Protein AF-E5Y6E5-F1 (afdb_monomer_lite)

Secondary structure (DSSP, 8-state):
-PPPEEEEEEEEETTEEEEEEEETTEEEEEEEETTT--SHHHHHHHHHHHHHH--S------------------S-S-S-EEEEE-

Radius of gyration: 13.95 Å; chains: 1; bounding box: 33×28×35 Å

Sequence (86 aa):
MPVPTVHLLITLRGPVWRVRILSGGTIRWKCYRAEDYPTPEAVARRCAAGLVTIKPENKPHEGEEGHLRGDIRPVHDSPLRVRWEC

Organism: Bilophila wadsworthia (strain 3_1_6) (NCBI:txid563192)

pLDDT: mean 72.16, std 21.09, range [33.34, 95.0]

Foldseek 3Di:
DPQWEWEWEWDDDPQKIWIWIDTPNDTDIDIDGCVVPVDVVSVQVVVVVVVQVPDPDDDDDDDDDDDDDDDPDDPDPRSYHYDYDD

St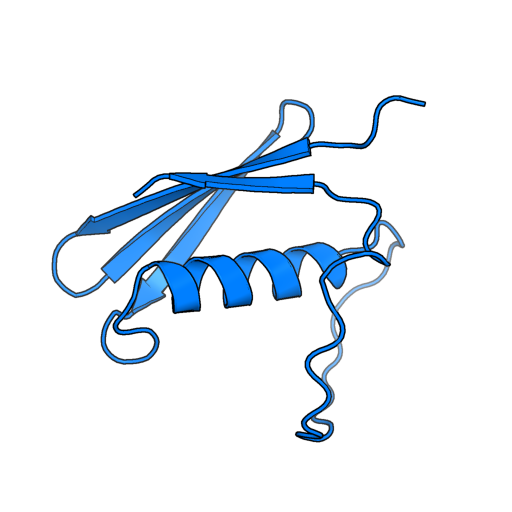ructure (mmCIF, N/CA/C/O backbone):
data_AF-E5Y6E5-F1
#
_entry.id   AF-E5Y6E5-F1
#
loop_
_atom_site.group_PDB
_atom_site.id
_atom_site.type_symbol
_atom_site.label_atom_id
_atom_site.label_alt_id
_atom_site.label_comp_id
_atom_site.label_asym_id
_atom_site.label_entity_id
_atom_site.label_seq_id
_atom_site.pdbx_PDB_ins_code
_atom_site.Cartn_x
_atom_site.Cartn_y
_atom_site.Cartn_z
_atom_site.occupancy
_atom_site.B_iso_or_equiv
_atom_site.auth_seq_id
_atom_site.auth_comp_id
_atom_site.auth_asym_id
_atom_site.auth_atom_id
_atom_site.pdbx_PDB_model_num
ATOM 1 N N . MET A 1 1 ? 14.744 -7.944 -20.069 1.00 54.25 1 MET A N 1
ATOM 2 C CA . MET A 1 1 ? 14.566 -6.687 -19.308 1.00 54.25 1 MET A CA 1
ATOM 3 C C . MET A 1 1 ? 14.027 -7.043 -17.929 1.00 54.25 1 MET A C 1
ATOM 5 O O . MET A 1 1 ? 13.055 -7.792 -17.891 1.00 54.25 1 MET A O 1
ATOM 9 N N . PRO A 1 2 ? 14.647 -6.618 -16.812 1.00 61.72 2 PRO A N 1
ATOM 10 C CA . PRO A 1 2 ? 14.076 -6.855 -15.489 1.00 61.72 2 PRO A CA 1
ATOM 11 C C . PRO A 1 2 ? 12.717 -6.156 -15.398 1.00 61.72 2 PRO A C 1
ATOM 13 O O . PRO A 1 2 ? 12.583 -4.997 -15.783 1.00 61.72 2 PRO A O 1
ATOM 16 N N . VAL A 1 3 ? 11.705 -6.880 -14.925 1.00 62.34 3 VAL A N 1
ATOM 17 C CA . VAL A 1 3 ? 10.359 -6.332 -14.745 1.00 62.34 3 VAL A CA 1
ATOM 18 C C . VAL A 1 3 ? 10.433 -5.237 -13.672 1.00 62.34 3 VAL A C 1
ATOM 20 O O . VAL A 1 3 ? 10.868 -5.541 -12.552 1.00 62.34 3 VAL A O 1
ATOM 23 N N . PRO A 1 4 ? 10.052 -3.980 -13.970 1.00 68.19 4 PRO A N 1
ATOM 24 C CA . PRO A 1 4 ? 10.072 -2.917 -12.977 1.00 68.19 4 PRO A CA 1
ATOM 25 C C . PRO A 1 4 ? 9.202 -3.319 -11.781 1.00 68.19 4 PRO A C 1
ATOM 27 O O . PRO A 1 4 ? 8.009 -3.599 -11.904 1.00 68.19 4 PRO A O 1
ATOM 30 N N . THR A 1 5 ? 9.835 -3.422 -10.613 1.00 79.81 5 THR A N 1
ATOM 31 C CA . THR A 1 5 ? 9.171 -3.835 -9.374 1.00 79.81 5 THR A CA 1
ATOM 32 C C . THR A 1 5 ? 8.861 -2.599 -8.546 1.00 79.81 5 THR A C 1
ATOM 34 O O . THR A 1 5 ? 9.756 -1.809 -8.243 1.00 79.81 5 THR A O 1
ATOM 37 N N . VAL A 1 6 ? 7.596 -2.450 -8.165 1.00 83.81 6 VAL A N 1
ATOM 38 C CA . VAL A 1 6 ? 7.118 -1.383 -7.289 1.00 83.81 6 VAL A CA 1
ATOM 39 C C . VAL A 1 6 ? 6.902 -1.949 -5.893 1.00 83.81 6 VAL A C 1
ATOM 41 O O . VAL A 1 6 ? 6.219 -2.962 -5.729 1.00 83.81 6 VAL A O 1
ATOM 44 N N . HIS A 1 7 ? 7.452 -1.271 -4.890 1.00 87.62 7 HIS A N 1
ATOM 45 C CA . HIS A 1 7 ? 7.234 -1.604 -3.485 1.00 87.62 7 HIS A CA 1
ATOM 46 C C . HIS A 1 7 ? 6.311 -0.569 -2.844 1.00 87.62 7 HIS A C 1
ATOM 48 O O . HIS A 1 7 ? 6.531 0.637 -2.978 1.00 87.62 7 HIS A O 1
ATOM 54 N N . LEU A 1 8 ? 5.275 -1.051 -2.163 1.00 90.25 8 LEU A N 1
ATOM 55 C CA . LEU A 1 8 ? 4.314 -0.253 -1.416 1.00 90.25 8 LEU A CA 1
ATOM 56 C C . LEU A 1 8 ? 4.501 -0.510 0.081 1.00 90.25 8 LEU A C 1
ATOM 58 O O . LEU A 1 8 ? 4.286 -1.626 0.538 1.00 90.25 8 LEU A O 1
ATOM 62 N N . LEU A 1 9 ? 4.845 0.515 0.856 1.00 92.44 9 LEU A N 1
ATOM 63 C CA . LEU A 1 9 ? 4.759 0.437 2.317 1.00 92.44 9 LEU A CA 1
ATOM 64 C C . LEU A 1 9 ? 3.501 1.162 2.771 1.00 92.44 9 LEU A C 1
ATOM 66 O O . LEU A 1 9 ? 3.375 2.367 2.533 1.00 92.44 9 LEU A O 1
ATOM 70 N N . ILE A 1 10 ? 2.591 0.437 3.408 1.00 92.94 10 ILE A N 1
ATOM 71 C CA . ILE A 1 10 ? 1.313 0.949 3.891 1.00 92.94 10 ILE A CA 1
ATOM 72 C C . ILE A 1 10 ? 1.392 1.048 5.409 1.00 92.94 10 ILE A C 1
ATOM 74 O O . ILE A 1 10 ? 1.851 0.137 6.077 1.00 92.94 10 ILE A O 1
ATOM 78 N N . THR A 1 11 ? 0.980 2.175 5.976 1.00 93.94 11 THR A N 1
ATOM 79 C CA . THR A 1 11 ? 0.959 2.353 7.431 1.00 93.94 11 THR A CA 1
ATOM 80 C C . THR A 1 11 ? -0.274 3.137 7.835 1.00 93.94 11 THR A C 1
ATOM 82 O O . THR A 1 11 ? -0.524 4.215 7.291 1.00 93.94 11 THR A O 1
ATOM 85 N N . LEU A 1 12 ? -1.018 2.643 8.822 1.00 92.94 12 LEU A N 1
ATOM 86 C CA . LEU A 1 12 ? -2.145 3.370 9.399 1.00 92.94 12 LEU A CA 1
ATOM 87 C C . LEU A 1 12 ? -1.653 4.358 10.465 1.00 92.94 12 LEU A C 1
ATOM 89 O O . LEU A 1 12 ? -0.918 3.997 11.384 1.00 92.94 12 LEU A O 1
ATOM 93 N N . ARG A 1 13 ? -2.042 5.628 10.347 1.00 92.56 13 ARG A N 1
ATOM 94 C CA . ARG A 1 13 ? -1.760 6.688 11.325 1.00 92.56 13 ARG A CA 1
ATOM 95 C C . ARG A 1 13 ? -3.065 7.416 11.640 1.00 92.56 13 ARG A C 1
ATOM 97 O O . ARG A 1 13 ? -3.468 8.314 10.902 1.00 92.56 13 ARG A O 1
ATOM 104 N N . GLY A 1 14 ? -3.720 7.026 12.733 1.00 92.12 14 GLY A N 1
ATOM 105 C CA . GLY A 1 14 ? -5.058 7.524 13.059 1.00 92.12 14 GLY A CA 1
ATOM 106 C C . GLY A 1 14 ? -6.055 7.147 11.953 1.00 92.12 14 GLY A C 1
ATOM 107 O O . GLY A 1 14 ? -6.029 6.001 11.510 1.00 92.12 14 GLY A O 1
ATOM 108 N N . PRO A 1 15 ? -6.886 8.079 11.451 1.00 94.12 15 PRO A N 1
ATOM 109 C CA . PRO A 1 15 ? -7.873 7.789 10.408 1.00 94.12 15 PRO A CA 1
ATOM 110 C C . PRO A 1 15 ? -7.294 7.813 8.980 1.00 94.12 15 PRO A C 1
ATOM 112 O O . PRO A 1 15 ? -8.049 7.882 8.010 1.00 94.12 15 PRO A O 1
ATOM 115 N N . VAL A 1 16 ? -5.964 7.814 8.817 1.00 95.00 16 VAL A N 1
ATOM 116 C CA . VAL A 1 16 ? -5.305 7.995 7.514 1.00 95.00 16 VAL A CA 1
ATOM 117 C C . VAL A 1 16 ? -4.258 6.915 7.263 1.00 95.00 16 VAL A C 1
ATOM 119 O O . VAL A 1 16 ? -3.332 6.716 8.050 1.00 95.00 16 VAL A O 1
ATOM 122 N N . TRP A 1 17 ? -4.353 6.276 6.104 1.00 94.25 17 TRP A N 1
ATOM 123 C CA . TRP A 1 17 ? -3.316 5.433 5.529 1.00 94.25 17 TRP A CA 1
ATOM 124 C C . TRP A 1 17 ? -2.245 6.282 4.862 1.00 94.25 17 TRP A C 1
ATOM 126 O O . TRP A 1 17 ? -2.542 7.120 4.011 1.00 94.25 17 TRP A O 1
ATOM 136 N N . ARG A 1 18 ? -0.984 6.025 5.198 1.00 94.44 18 ARG A N 1
ATOM 137 C CA . ARG A 1 18 ? 0.187 6.568 4.509 1.00 94.44 18 ARG A CA 1
ATOM 138 C C . ARG A 1 18 ? 0.798 5.482 3.642 1.00 94.44 18 ARG A C 1
ATOM 140 O O . ARG A 1 18 ? 1.131 4.416 4.146 1.00 94.44 18 ARG A O 1
ATOM 147 N N . VAL A 1 19 ? 0.971 5.773 2.359 1.00 92.44 19 VAL A N 1
ATOM 148 C CA . VAL A 1 19 ? 1.533 4.846 1.378 1.00 92.44 19 VAL A CA 1
ATOM 149 C C . VAL A 1 19 ? 2.825 5.425 0.822 1.00 92.44 19 VAL A C 1
ATOM 151 O O . VAL A 1 19 ? 2.813 6.506 0.229 1.00 92.44 19 VAL A O 1
ATOM 154 N N . ARG A 1 20 ? 3.934 4.704 0.989 1.00 93.19 20 ARG A N 1
ATOM 155 C CA . ARG A 1 20 ? 5.198 4.969 0.286 1.00 93.19 20 ARG A CA 1
ATOM 156 C C . ARG A 1 20 ? 5.265 4.086 -0.937 1.00 93.19 20 ARG A C 1
ATOM 158 O O . ARG A 1 20 ? 5.095 2.880 -0.822 1.00 93.19 20 ARG A O 1
ATOM 165 N N . ILE A 1 21 ? 5.543 4.684 -2.083 1.00 90.75 21 ILE A N 1
ATOM 166 C CA . ILE A 1 21 ? 5.671 3.995 -3.360 1.00 90.75 21 ILE A CA 1
ATOM 167 C C . ILE A 1 21 ? 7.123 4.133 -3.795 1.00 90.75 21 ILE A C 1
ATOM 169 O O . ILE A 1 21 ? 7.565 5.238 -4.111 1.00 90.75 21 ILE A O 1
ATOM 173 N N . LEU A 1 22 ? 7.855 3.026 -3.812 1.00 88.00 22 LEU A N 1
ATOM 174 C CA . LEU A 1 22 ? 9.222 2.961 -4.312 1.00 88.00 22 LEU A CA 1
ATOM 175 C C . LEU A 1 22 ? 9.220 2.296 -5.688 1.00 88.00 22 LEU A C 1
ATOM 177 O O . LEU A 1 22 ? 8.806 1.145 -5.825 1.00 88.00 22 LEU A O 1
ATOM 181 N N . SER A 1 23 ? 9.692 3.018 -6.703 1.00 84.25 23 SER A N 1
ATOM 182 C CA . SER A 1 23 ? 9.774 2.533 -8.084 1.00 84.25 23 SER A CA 1
ATOM 183 C C . SER A 1 23 ? 11.025 3.083 -8.758 1.00 84.25 23 SER A C 1
ATOM 185 O O . SER A 1 23 ? 11.166 4.297 -8.882 1.00 84.25 23 SER A O 1
ATOM 187 N N . GLY A 1 24 ? 11.935 2.207 -9.198 1.00 79.06 24 GLY A N 1
ATOM 188 C CA . GLY A 1 24 ? 13.101 2.595 -10.009 1.00 79.06 24 GLY A CA 1
ATOM 189 C C . GLY A 1 24 ? 13.982 3.691 -9.393 1.00 79.06 24 GLY A C 1
ATOM 190 O O . GLY A 1 24 ? 14.436 4.574 -10.110 1.00 79.06 24 GLY A O 1
ATOM 191 N N . GLY A 1 25 ? 14.161 3.692 -8.067 1.00 79.62 25 GLY A N 1
ATOM 192 C CA . GLY A 1 25 ? 14.937 4.714 -7.348 1.00 79.62 25 GLY A CA 1
ATOM 193 C C . GLY A 1 25 ? 14.175 6.006 -7.021 1.00 79.62 25 GLY A C 1
ATOM 194 O O . GLY A 1 25 ? 14.718 6.876 -6.350 1.00 79.62 25 GLY A O 1
ATOM 195 N N . THR A 1 26 ? 12.909 6.128 -7.430 1.00 83.31 26 THR A N 1
ATOM 196 C CA . THR A 1 26 ? 12.040 7.256 -7.064 1.00 83.31 26 THR A CA 1
ATOM 197 C C . THR A 1 26 ? 11.101 6.876 -5.925 1.00 83.31 26 THR A C 1
ATOM 199 O O . THR A 1 26 ? 10.510 5.792 -5.933 1.00 83.31 26 THR A O 1
ATOM 202 N N . ILE A 1 27 ? 10.917 7.797 -4.976 1.00 87.00 27 ILE A N 1
ATOM 203 C CA . ILE A 1 27 ? 9.952 7.672 -3.879 1.00 87.00 27 ILE A CA 1
ATOM 204 C C . ILE A 1 27 ? 8.782 8.624 -4.134 1.00 87.00 27 ILE A C 1
ATOM 206 O O . ILE A 1 27 ? 8.974 9.820 -4.342 1.00 87.00 27 ILE A O 1
ATOM 210 N N . ARG A 1 28 ? 7.558 8.098 -4.079 1.00 87.44 28 ARG A N 1
ATOM 211 C CA . ARG A 1 28 ? 6.313 8.879 -4.077 1.00 87.44 28 ARG A CA 1
ATOM 212 C C . ARG A 1 28 ? 5.490 8.560 -2.837 1.00 87.44 28 ARG A C 1
ATOM 214 O O . AR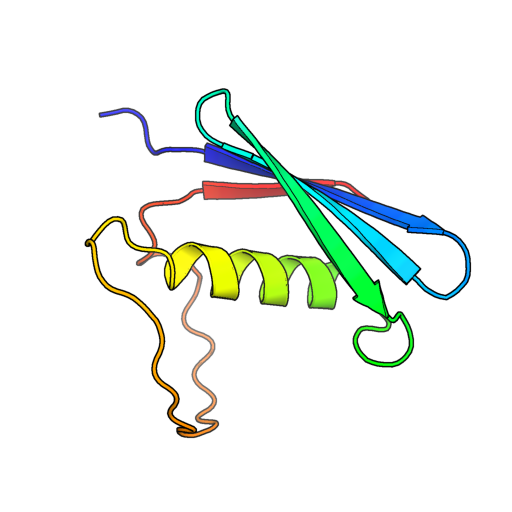G A 1 28 ? 5.631 7.497 -2.236 1.00 87.44 28 ARG A O 1
ATOM 221 N N . TRP A 1 29 ? 4.599 9.478 -2.487 1.00 90.00 29 TRP A N 1
ATOM 222 C CA . TRP A 1 29 ? 3.744 9.369 -1.312 1.00 90.00 29 TRP A CA 1
ATOM 223 C C . TRP A 1 29 ? 2.284 9.524 -1.700 1.00 90.00 29 TRP A C 1
ATOM 225 O O . TRP A 1 29 ? 1.947 10.364 -2.533 1.00 90.00 29 TRP A O 1
ATOM 235 N N . LYS A 1 30 ? 1.417 8.727 -1.078 1.00 89.88 30 LYS A N 1
ATOM 236 C CA . LYS A 1 30 ? -0.033 8.913 -1.125 1.00 89.88 30 LYS A CA 1
ATOM 237 C C . LYS A 1 30 ? -0.634 8.774 0.263 1.00 89.88 30 LYS A C 1
ATOM 239 O O . LYS A 1 30 ? -0.117 8.036 1.100 1.00 89.88 30 LYS A O 1
ATOM 244 N N . CYS A 1 31 ? -1.748 9.463 0.466 1.00 92.38 31 CYS A N 1
ATOM 245 C CA . CYS A 1 31 ? -2.570 9.332 1.654 1.00 92.38 31 CYS A CA 1
ATOM 246 C C . CYS A 1 31 ? -3.975 8.905 1.239 1.00 92.38 31 CYS A C 1
ATOM 248 O O . CYS A 1 31 ? -4.502 9.412 0.249 1.00 92.38 31 CYS A O 1
ATOM 250 N N . TYR A 1 32 ? -4.569 7.999 2.005 1.00 92.00 32 TYR A N 1
ATOM 251 C CA . TYR A 1 32 ? -5.964 7.595 1.850 1.00 92.00 32 TYR A CA 1
ATOM 252 C C . TYR A 1 32 ? -6.645 7.658 3.204 1.00 92.00 32 TYR A C 1
ATOM 254 O O . TYR A 1 32 ? -6.002 7.430 4.227 1.00 92.00 32 TYR A O 1
ATOM 262 N N . ARG A 1 33 ? -7.937 7.966 3.230 1.00 92.69 33 ARG A N 1
ATOM 263 C CA . ARG A 1 33 ? -8.687 7.902 4.478 1.00 92.69 33 ARG A CA 1
ATOM 264 C C . ARG A 1 33 ? -9.097 6.464 4.765 1.00 92.69 33 ARG A C 1
ATOM 266 O O . ARG A 1 33 ? -9.418 5.711 3.848 1.00 92.69 33 ARG A O 1
ATOM 273 N N . ALA A 1 34 ? -9.073 6.095 6.039 1.00 92.06 34 ALA A N 1
ATOM 274 C CA . ALA A 1 34 ? -9.520 4.782 6.484 1.00 92.06 34 ALA A CA 1
ATOM 275 C C . ALA A 1 34 ? -11.043 4.612 6.349 1.00 92.06 34 ALA A C 1
ATOM 277 O O . ALA A 1 34 ? -11.504 3.488 6.204 1.00 92.06 34 ALA A O 1
ATOM 278 N N . GLU A 1 35 ? -1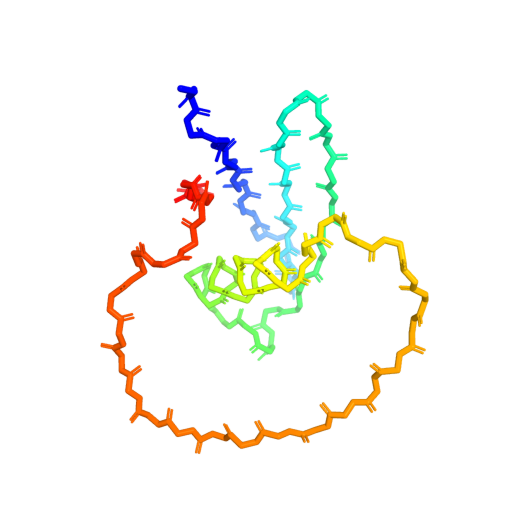1.810 5.712 6.340 1.00 94.88 35 GLU A N 1
ATOM 279 C CA . GLU A 1 35 ? -13.260 5.681 6.082 1.00 94.88 35 GLU A CA 1
ATOM 280 C C . GLU A 1 35 ? -13.589 5.177 4.667 1.00 94.88 35 GLU A C 1
ATOM 282 O O . GLU A 1 35 ? -14.487 4.359 4.500 1.00 94.88 35 GLU A O 1
ATOM 287 N N . ASP A 1 36 ? -12.807 5.599 3.667 1.00 93.31 36 ASP A N 1
ATOM 288 C CA . ASP A 1 36 ? -12.992 5.207 2.265 1.00 93.31 36 ASP A CA 1
ATOM 289 C C . ASP A 1 36 ? -12.370 3.833 1.963 1.00 93.31 36 ASP A C 1
ATOM 291 O O . ASP A 1 36 ? -12.833 3.092 1.095 1.00 93.31 36 ASP A O 1
ATOM 295 N N . TYR A 1 37 ? -11.280 3.502 2.662 1.00 92.44 37 TYR A N 1
ATOM 296 C CA . TYR A 1 37 ? -10.509 2.276 2.471 1.00 92.44 37 TYR A CA 1
ATOM 297 C C . TYR A 1 37 ? -10.215 1.646 3.838 1.00 92.44 37 TYR A C 1
ATOM 299 O O . TYR A 1 37 ? -9.161 1.911 4.414 1.00 92.44 37 TYR A O 1
ATOM 307 N N . PRO A 1 38 ? -11.116 0.812 4.381 1.00 88.75 38 PRO A N 1
ATOM 308 C CA . PRO A 1 38 ? -10.987 0.307 5.748 1.00 88.75 38 PRO A CA 1
ATOM 309 C C . PRO A 1 38 ? -9.869 -0.728 5.921 1.00 88.75 38 PRO A C 1
ATOM 311 O O . PRO A 1 38 ? -9.431 -0.967 7.043 1.00 88.75 38 PRO A O 1
ATOM 314 N N . THR A 1 39 ? -9.382 -1.331 4.831 1.00 89.25 39 THR A N 1
ATOM 315 C CA . THR A 1 39 ? -8.346 -2.371 4.873 1.00 89.25 39 THR A CA 1
ATOM 316 C C . THR A 1 39 ? -7.091 -1.967 4.097 1.00 89.25 39 THR A C 1
ATOM 318 O O . THR A 1 39 ? -7.185 -1.268 3.077 1.00 89.25 39 THR A O 1
ATOM 321 N N . PRO A 1 40 ? -5.900 -2.422 4.526 1.00 85.88 40 PRO A N 1
ATOM 322 C CA . PRO A 1 40 ? -4.660 -2.139 3.810 1.00 85.88 40 PRO A CA 1
ATOM 323 C C . PRO A 1 40 ? -4.650 -2.752 2.401 1.00 85.88 40 PRO A C 1
ATOM 325 O O . PRO A 1 40 ? -4.096 -2.159 1.476 1.00 85.88 40 PRO A O 1
ATOM 328 N N . GLU A 1 41 ? -5.339 -3.873 2.178 1.00 86.38 41 GLU A N 1
ATOM 329 C CA . GLU A 1 41 ? -5.492 -4.485 0.856 1.00 86.38 41 GLU A CA 1
ATOM 330 C C . GLU A 1 41 ? -6.276 -3.584 -0.105 1.00 86.38 41 GLU A C 1
ATOM 332 O O . GLU A 1 41 ? -5.930 -3.493 -1.287 1.00 86.38 41 GLU A O 1
ATOM 337 N N . ALA A 1 42 ? -7.321 -2.899 0.375 1.00 89.81 42 ALA A N 1
ATOM 338 C CA . ALA A 1 42 ? -8.098 -1.965 -0.439 1.00 89.81 42 ALA A CA 1
ATOM 339 C C . ALA A 1 42 ? -7.228 -0.778 -0.884 1.00 89.81 42 ALA A C 1
ATOM 341 O O . ALA A 1 42 ? -7.246 -0.383 -2.055 1.00 89.81 42 ALA A O 1
ATOM 342 N N . VAL A 1 43 ? -6.385 -0.280 0.025 1.00 89.69 43 VAL A N 1
ATOM 343 C CA . VAL A 1 43 ? -5.388 0.759 -0.255 1.00 89.69 43 VAL A CA 1
ATOM 344 C C . VAL A 1 43 ? -4.341 0.275 -1.262 1.00 89.69 43 VAL A C 1
ATOM 346 O O . VAL A 1 43 ? -4.044 0.985 -2.227 1.00 89.69 43 VAL A O 1
ATOM 349 N N . ALA A 1 44 ? -3.811 -0.940 -1.086 1.00 88.06 44 ALA A N 1
ATOM 350 C CA . ALA A 1 44 ? -2.838 -1.543 -1.995 1.00 88.06 44 ALA A CA 1
ATOM 351 C C . ALA A 1 44 ? -3.406 -1.670 -3.416 1.00 88.06 44 ALA A C 1
ATOM 353 O O . ALA A 1 44 ? -2.761 -1.249 -4.378 1.00 88.06 44 ALA A O 1
ATOM 354 N N . ARG A 1 45 ? -4.642 -2.170 -3.551 1.00 86.75 45 ARG A N 1
ATOM 355 C CA . ARG A 1 45 ? -5.338 -2.307 -4.840 1.00 86.75 45 ARG A CA 1
ATOM 356 C C . ARG A 1 45 ? -5.574 -0.959 -5.508 1.00 86.75 45 ARG A C 1
ATOM 358 O O . ARG A 1 45 ? -5.277 -0.813 -6.692 1.00 86.75 45 ARG A O 1
ATOM 365 N N . ARG A 1 46 ? -6.052 0.045 -4.762 1.00 88.31 46 ARG A N 1
ATOM 366 C CA . ARG A 1 46 ? -6.264 1.398 -5.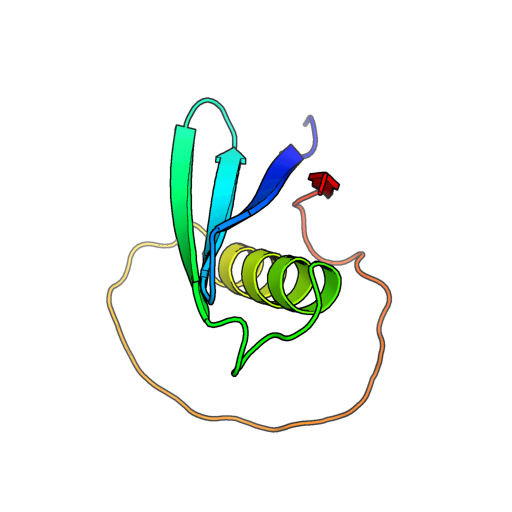300 1.00 88.31 46 ARG A CA 1
ATOM 367 C C . ARG A 1 46 ? -4.955 2.035 -5.756 1.00 88.31 46 ARG A C 1
ATOM 369 O O . ARG A 1 46 ? -4.910 2.679 -6.804 1.00 88.31 46 ARG A O 1
ATOM 376 N N . CYS A 1 47 ? -3.890 1.847 -4.980 1.00 87.19 47 CYS A N 1
ATOM 377 C CA . CYS A 1 47 ? -2.567 2.345 -5.319 1.00 87.19 47 CYS A CA 1
ATOM 378 C C . CYS A 1 47 ? -2.026 1.671 -6.587 1.00 87.19 47 CYS A C 1
ATOM 380 O O . CYS A 1 47 ? -1.632 2.371 -7.517 1.00 87.19 47 CYS A O 1
ATOM 382 N N . ALA A 1 48 ? -2.087 0.338 -6.658 1.00 83.19 48 ALA A N 1
ATOM 383 C CA . ALA A 1 48 ? -1.675 -0.434 -7.825 1.00 83.19 48 ALA A CA 1
ATOM 384 C C . ALA A 1 48 ? -2.451 -0.021 -9.084 1.00 83.19 48 ALA A C 1
ATOM 386 O O . ALA A 1 48 ? -1.832 0.262 -10.104 1.00 83.19 48 ALA A O 1
ATOM 387 N N . ALA A 1 49 ? -3.779 0.111 -8.992 1.00 84.31 49 ALA A N 1
ATOM 388 C CA . ALA A 1 49 ? -4.613 0.571 -10.100 1.00 84.31 49 ALA A CA 1
ATOM 389 C C . ALA A 1 49 ? -4.157 1.942 -10.617 1.00 84.31 49 ALA A C 1
ATOM 391 O O . ALA A 1 49 ? -3.927 2.104 -11.811 1.00 84.31 49 ALA A O 1
ATOM 392 N N . GLY A 1 50 ? -3.921 2.899 -9.712 1.00 80.62 50 GLY A N 1
ATOM 393 C CA . GLY A 1 50 ? -3.428 4.221 -10.090 1.00 80.62 50 GLY A CA 1
ATOM 394 C C . GLY A 1 50 ? -2.059 4.194 -10.772 1.00 80.62 50 GLY A C 1
ATOM 395 O O . GLY A 1 50 ? -1.808 5.037 -11.620 1.00 80.62 50 GLY A O 1
ATOM 396 N N . LEU A 1 51 ? -1.183 3.244 -10.433 1.00 77.44 51 LEU A N 1
ATOM 397 C CA . LEU A 1 51 ? 0.142 3.110 -11.047 1.00 77.44 51 LEU A CA 1
ATOM 398 C C . LEU A 1 51 ? 0.101 2.465 -12.432 1.00 77.44 51 LEU A C 1
ATOM 400 O O . LEU A 1 51 ? 0.893 2.841 -13.287 1.00 77.44 51 LEU A O 1
ATOM 404 N N . VAL A 1 52 ? -0.824 1.534 -12.659 1.00 66.50 52 VAL A N 1
ATOM 405 C CA . VAL A 1 52 ? -1.051 0.930 -13.981 1.00 66.50 52 VAL A CA 1
ATOM 406 C C . VAL A 1 52 ? -1.602 1.966 -14.961 1.00 66.50 52 VAL A C 1
ATOM 408 O O . VAL A 1 52 ? -1.238 1.953 -16.135 1.00 66.50 52 VAL A O 1
ATOM 411 N N . THR A 1 53 ? -2.424 2.902 -14.477 1.00 59.31 53 THR A N 1
ATOM 412 C CA . THR A 1 53 ? -2.938 4.016 -15.286 1.00 59.31 53 THR A CA 1
ATOM 413 C C . THR A 1 53 ? -1.858 5.052 -15.617 1.00 59.31 53 THR A C 1
ATOM 415 O O . THR A 1 53 ? -1.927 5.670 -16.675 1.00 59.31 53 THR A O 1
ATOM 418 N N . ILE A 1 54 ? -0.821 5.216 -14.780 1.00 52.19 54 ILE A N 1
ATOM 419 C CA . ILE A 1 54 ? 0.340 6.069 -15.103 1.00 52.19 54 ILE A CA 1
ATOM 420 C C . ILE A 1 54 ? 1.305 5.292 -16.016 1.00 52.19 54 ILE A C 1
ATOM 422 O O . ILE A 1 54 ? 2.440 4.989 -15.646 1.00 52.19 54 ILE A O 1
ATOM 426 N N . LYS A 1 55 ? 0.867 4.950 -17.230 1.00 48.59 55 LYS A N 1
ATOM 427 C CA . LYS A 1 55 ? 1.810 4.662 -18.318 1.00 48.59 55 LYS A CA 1
ATOM 428 C C . LYS A 1 55 ? 2.583 5.950 -18.654 1.00 48.59 55 LYS A C 1
ATOM 430 O O . LYS A 1 55 ? 2.018 7.039 -18.550 1.00 48.59 55 LYS A O 1
ATOM 435 N N . PRO A 1 56 ? 3.873 5.862 -19.023 1.00 43.69 56 PRO A N 1
ATOM 436 C CA . PRO A 1 56 ? 4.713 7.021 -19.278 1.00 43.69 56 PRO A CA 1
ATOM 437 C C . PRO A 1 56 ? 4.450 7.545 -20.689 1.00 43.69 56 PRO A C 1
ATOM 439 O O . PRO A 1 56 ? 5.305 7.448 -21.556 1.00 43.69 56 PRO A O 1
ATOM 442 N N . GLU A 1 57 ? 3.269 8.094 -20.933 1.00 37.88 57 GLU A N 1
ATOM 443 C CA . GLU A 1 57 ? 3.046 8.919 -22.112 1.00 37.88 57 GLU A CA 1
ATOM 444 C C . GLU A 1 57 ? 2.511 10.262 -21.642 1.00 37.88 57 GLU A C 1
ATOM 446 O O . GLU A 1 57 ? 1.392 10.412 -21.167 1.00 37.88 57 GLU A O 1
ATOM 451 N N . ASN A 1 58 ? 3.429 11.218 -21.669 1.00 43.34 58 ASN A N 1
ATOM 452 C CA . ASN A 1 58 ? 3.206 12.641 -21.828 1.00 43.34 58 ASN A CA 1
ATOM 453 C C . ASN A 1 58 ? 1.769 13.006 -22.273 1.00 43.34 58 ASN A C 1
ATOM 455 O O . ASN A 1 58 ? 1.488 12.959 -23.466 1.00 43.34 58 ASN A O 1
ATOM 459 N N . LYS A 1 59 ? 0.881 13.375 -21.334 1.00 34.41 59 LYS A N 1
ATOM 460 C CA . LYS A 1 59 ? -0.101 14.475 -21.460 1.00 34.41 59 LYS A CA 1
ATOM 461 C C . LYS A 1 59 ? -0.953 14.667 -20.185 1.00 34.41 59 LYS A C 1
ATOM 463 O O . LYS A 1 59 ? -1.117 13.720 -19.416 1.00 34.41 59 LYS A O 1
ATOM 468 N N . PRO A 1 60 ? -1.441 15.898 -19.925 1.00 41.84 60 PRO A N 1
ATOM 469 C CA . PRO A 1 60 ? -2.152 16.266 -18.706 1.00 41.84 60 PRO A CA 1
ATOM 470 C C . PRO A 1 60 ? -3.647 15.913 -18.771 1.00 41.84 60 PRO A C 1
ATOM 472 O O . PRO A 1 60 ? -4.219 15.856 -19.849 1.00 41.84 60 PRO A O 1
ATOM 475 N N . HIS A 1 61 ? -4.213 15.702 -17.578 1.00 49.31 61 HIS A N 1
ATOM 476 C CA . HIS A 1 61 ? -5.623 15.773 -17.164 1.00 49.31 61 HIS A CA 1
ATOM 477 C C . HIS A 1 61 ? -6.732 15.707 -18.226 1.00 49.31 61 HIS A C 1
ATOM 479 O O . HIS A 1 61 ? -6.918 16.666 -18.955 1.00 49.31 61 HIS A O 1
ATOM 485 N N . GLU A 1 62 ? -7.556 14.659 -18.132 1.00 37.44 62 GLU A N 1
ATOM 486 C CA . GLU A 1 62 ? -9.022 14.601 -18.326 1.00 37.44 62 GLU A CA 1
ATOM 487 C C . GLU A 1 62 ? -9.393 13.147 -17.936 1.00 37.44 62 GLU A C 1
ATOM 489 O O . GLU A 1 62 ? -8.733 12.207 -18.361 1.00 37.44 62 GLU A O 1
AT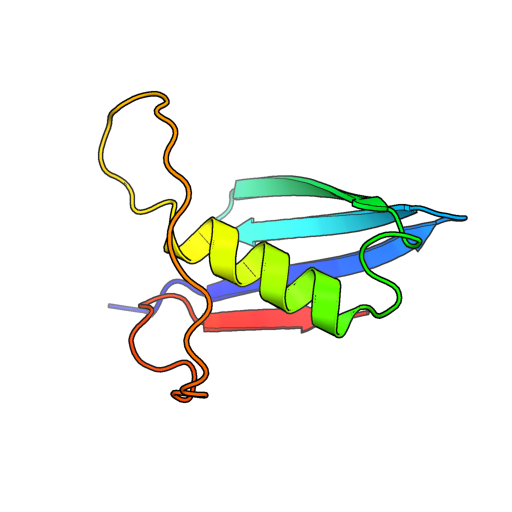OM 494 N N . GLY A 1 63 ? -10.209 12.838 -16.927 1.00 45.75 63 GLY A N 1
ATOM 495 C CA . GLY A 1 63 ? -11.579 13.289 -16.753 1.00 45.75 63 GLY A CA 1
ATOM 496 C C . GLY A 1 63 ? -12.507 12.359 -17.535 1.00 45.75 63 GLY A C 1
ATOM 497 O O . GLY A 1 63 ? -12.995 12.795 -18.559 1.00 45.75 63 GLY A O 1
ATOM 498 N N . GLU A 1 64 ? -12.720 11.106 -17.103 1.00 37.19 64 GLU A N 1
ATOM 499 C CA . GLU A 1 64 ? -13.941 10.376 -17.491 1.00 37.19 64 GLU A CA 1
ATOM 500 C C . GLU A 1 64 ? -14.242 9.170 -16.587 1.00 37.19 64 GLU A C 1
ATOM 502 O O . GLU A 1 64 ? -13.394 8.319 -16.293 1.00 37.19 64 GLU A O 1
ATOM 507 N N . GLU A 1 65 ? -15.486 9.149 -16.120 1.00 51.62 65 GLU A N 1
ATOM 508 C CA . GLU A 1 65 ? -16.175 8.038 -15.479 1.00 51.62 65 GLU A CA 1
ATOM 509 C C . GLU A 1 65 ? -16.412 6.860 -16.441 1.00 51.62 65 GLU A C 1
ATOM 511 O O . GLU A 1 65 ? -16.719 7.048 -17.611 1.00 51.62 65 GLU A O 1
ATOM 516 N N . GLY A 1 66 ? -16.345 5.611 -15.961 1.00 33.53 66 GLY A N 1
ATOM 517 C CA . GLY A 1 66 ? -16.648 4.484 -16.847 1.00 33.53 66 GLY A CA 1
ATOM 518 C C . GLY A 1 66 ? -16.557 3.091 -16.236 1.00 33.53 66 GLY A C 1
ATOM 519 O O . GLY A 1 66 ? -15.552 2.409 -16.371 1.00 33.53 66 GLY A O 1
ATOM 520 N N . HIS A 1 67 ? -17.681 2.653 -15.669 1.00 33.34 67 HIS A N 1
ATOM 521 C CA . HIS A 1 67 ? -18.166 1.267 -15.666 1.00 33.34 67 HIS A CA 1
ATOM 522 C C . HIS A 1 67 ? -17.484 0.219 -14.755 1.00 33.34 67 HIS A C 1
ATOM 524 O O . HIS A 1 67 ? -16.477 -0.411 -15.072 1.00 33.34 67 HIS A O 1
ATOM 530 N N . LEU A 1 68 ? -18.169 -0.071 -13.643 1.00 48.91 68 LEU A N 1
ATOM 531 C CA . LEU A 1 68 ? -18.063 -1.326 -12.901 1.00 48.91 68 LEU A CA 1
ATOM 532 C C . LEU A 1 68 ? -18.460 -2.496 -13.814 1.00 48.91 68 LEU A C 1
ATOM 534 O O . LEU A 1 68 ? -19.637 -2.667 -14.125 1.00 48.91 68 LEU A O 1
ATOM 538 N N . ARG A 1 69 ? -17.509 -3.359 -14.178 1.00 34.28 69 ARG A N 1
ATOM 539 C CA . ARG A 1 69 ? -17.826 -4.727 -14.600 1.00 34.28 69 ARG A CA 1
ATOM 540 C C . ARG A 1 69 ? -16.910 -5.694 -13.874 1.00 34.28 69 ARG A C 1
ATOM 542 O O . ARG A 1 69 ? -15.694 -5.654 -14.029 1.00 34.28 69 ARG A O 1
ATOM 549 N N . GLY A 1 70 ? -17.524 -6.529 -13.041 1.00 40.03 70 GLY A N 1
ATOM 550 C CA . GLY A 1 70 ? -16.860 -7.649 -12.400 1.00 40.03 70 GLY A CA 1
ATOM 551 C C . GLY A 1 70 ? -16.293 -8.588 -13.457 1.00 40.03 70 GLY A C 1
ATOM 552 O O . GLY A 1 70 ? -17.039 -9.219 -14.195 1.00 40.03 70 GLY A O 1
ATOM 553 N N . ASP A 1 71 ? -14.971 -8.646 -13.516 1.00 33.88 71 ASP A N 1
ATOM 554 C CA . ASP A 1 71 ? -14.201 -9.763 -14.043 1.00 33.88 71 ASP A CA 1
ATOM 555 C C . ASP A 1 71 ? -12.882 -9.705 -13.269 1.00 33.88 71 ASP A C 1
ATOM 557 O O . ASP A 1 71 ? -12.025 -8.857 -13.525 1.00 33.88 71 ASP A O 1
ATOM 561 N N . ILE A 1 72 ? -12.764 -10.514 -12.213 1.00 43.25 72 ILE A N 1
ATOM 562 C CA . ILE A 1 72 ? -11.508 -10.660 -11.474 1.00 43.25 72 ILE A CA 1
ATOM 563 C C . ILE A 1 72 ? -10.558 -11.403 -12.413 1.00 43.25 72 ILE A C 1
ATOM 565 O O . ILE A 1 72 ? -10.420 -12.621 -12.350 1.00 43.25 72 ILE A O 1
ATOM 569 N N . ARG A 1 73 ? -9.929 -10.665 -13.327 1.00 37.75 73 ARG A N 1
ATOM 570 C CA . ARG A 1 73 ? -8.793 -11.167 -14.088 1.00 37.75 73 ARG A CA 1
ATOM 571 C C . ARG A 1 73 ? -7.573 -11.081 -13.179 1.00 37.75 73 ARG A C 1
ATOM 573 O O . ARG A 1 73 ? -7.307 -10.007 -12.630 1.00 37.75 73 ARG A O 1
ATOM 580 N N . PRO A 1 74 ? -6.854 -12.191 -12.953 1.00 44.91 74 PRO A N 1
ATOM 581 C CA . PRO A 1 74 ? -5.651 -12.161 -12.147 1.00 44.91 74 PRO A CA 1
ATOM 582 C C . PRO A 1 74 ? -4.653 -11.183 -12.776 1.00 44.91 74 PRO A C 1
ATOM 584 O O . PRO A 1 74 ? -4.515 -11.092 -13.994 1.00 44.91 74 PRO A O 1
ATOM 587 N N . VAL A 1 75 ? -4.016 -10.407 -11.905 1.00 48.09 75 VAL A N 1
ATOM 588 C CA . VAL A 1 75 ? -3.066 -9.326 -12.183 1.00 48.09 75 VAL A CA 1
ATOM 589 C C . VAL A 1 75 ? -1.867 -9.854 -12.987 1.00 48.09 75 VAL A C 1
ATOM 591 O O . VAL A 1 75 ? -0.824 -10.157 -12.415 1.00 48.09 75 VAL A O 1
ATOM 594 N N . HIS A 1 76 ? -2.004 -9.995 -14.308 1.00 42.50 76 HIS A N 1
ATOM 595 C CA . HIS A 1 76 ? -0.923 -10.491 -15.173 1.00 42.50 76 HIS A CA 1
ATOM 596 C C . HIS A 1 76 ? -0.671 -9.678 -16.450 1.00 42.50 76 HIS A C 1
ATOM 598 O O . HIS A 1 76 ? 0.322 -9.939 -17.116 1.00 42.50 76 HIS A O 1
ATOM 604 N N . ASP A 1 77 ? -1.456 -8.637 -16.744 1.00 44.41 77 ASP A N 1
ATOM 605 C CA . ASP A 1 77 ? -1.225 -7.772 -17.922 1.00 44.41 77 ASP A CA 1
ATOM 606 C C . ASP A 1 77 ? -0.539 -6.433 -17.600 1.00 44.41 77 ASP A C 1
ATOM 608 O O . ASP A 1 77 ? -0.350 -5.574 -18.459 1.00 44.41 77 ASP A O 1
ATOM 612 N N . SER A 1 78 ? -0.136 -6.225 -16.344 1.00 53.09 78 SER A N 1
ATOM 613 C CA . SER A 1 78 ? 0.660 -5.057 -15.961 1.00 53.09 78 SER A CA 1
ATOM 614 C C . SER A 1 78 ? 2.145 -5.420 -15.950 1.00 53.09 78 SER A C 1
ATOM 616 O O . SER A 1 78 ? 2.525 -6.339 -15.225 1.00 53.09 78 SER A O 1
ATOM 618 N N . PRO A 1 79 ? 3.026 -4.673 -16.642 1.00 61.50 79 PRO A N 1
ATOM 619 C CA . PRO A 1 79 ? 4.473 -4.902 -16.591 1.00 61.50 79 PRO A CA 1
ATOM 620 C C . PRO A 1 79 ? 5.087 -4.534 -15.225 1.00 61.50 79 PRO A C 1
ATOM 622 O O . PRO A 1 79 ? 6.304 -4.460 -15.099 1.00 61.50 79 PRO A O 1
ATOM 625 N N . LEU A 1 80 ? 4.265 -4.259 -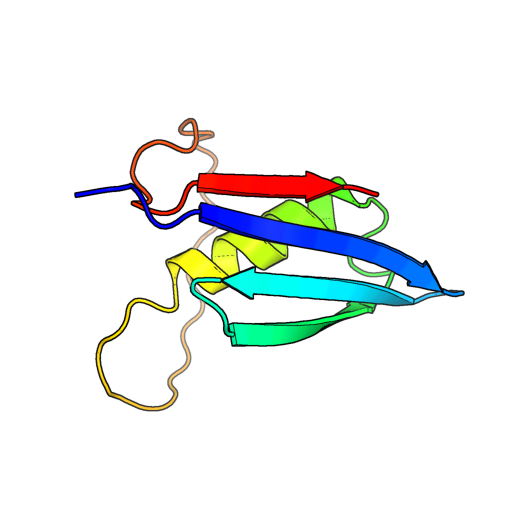14.206 1.00 66.25 80 LEU A N 1
ATOM 626 C CA . LEU A 1 80 ? 4.675 -3.839 -12.874 1.00 66.25 80 LEU A CA 1
ATOM 627 C C . LEU A 1 80 ? 4.376 -4.951 -11.873 1.00 66.25 80 LEU A C 1
ATOM 629 O O . LEU A 1 80 ? 3.220 -5.305 -11.642 1.00 66.25 80 LEU A O 1
ATOM 633 N N . ARG A 1 81 ? 5.421 -5.469 -11.225 1.00 74.56 81 ARG A N 1
ATOM 634 C CA . ARG A 1 81 ? 5.254 -6.352 -10.063 1.00 74.56 81 ARG A CA 1
ATOM 635 C C . ARG A 1 81 ? 5.058 -5.477 -8.836 1.00 74.56 81 ARG A C 1
ATOM 637 O O . ARG A 1 81 ? 5.981 -4.765 -8.449 1.00 74.56 81 ARG A O 1
ATOM 644 N N . VAL A 1 82 ? 3.871 -5.525 -8.240 1.00 75.75 82 VAL A N 1
ATOM 645 C CA . VAL A 1 82 ? 3.558 -4.783 -7.015 1.00 75.75 82 VAL A CA 1
ATOM 646 C C . VAL A 1 82 ? 3.732 -5.705 -5.815 1.00 75.75 82 VAL A C 1
ATOM 648 O O . VAL A 1 82 ? 3.088 -6.748 -5.728 1.00 75.75 82 VAL A O 1
ATOM 651 N N . ARG A 1 83 ? 4.599 -5.311 -4.883 1.00 81.06 83 ARG A N 1
ATOM 652 C CA . ARG A 1 83 ? 4.724 -5.926 -3.555 1.00 81.06 83 ARG A CA 1
ATOM 653 C C . ARG A 1 83 ? 4.294 -4.901 -2.521 1.00 81.06 83 ARG A C 1
ATOM 655 O O . ARG A 1 83 ? 4.631 -3.728 -2.671 1.00 81.06 83 ARG A O 1
ATOM 662 N N . TRP A 1 84 ? 3.554 -5.323 -1.504 1.00 79.06 84 TRP A N 1
ATOM 663 C CA . TRP A 1 84 ? 3.140 -4.435 -0.426 1.00 79.06 84 TRP A CA 1
ATOM 664 C C . TRP A 1 84 ? 3.400 -5.061 0.940 1.00 79.06 84 TRP A C 1
ATOM 666 O O . TRP A 1 84 ? 3.371 -6.283 1.076 1.00 79.06 84 TRP A O 1
ATOM 676 N N . GLU A 1 85 ? 3.674 -4.203 1.916 1.00 81.19 85 GLU A N 1
ATOM 677 C CA . GLU A 1 85 ? 3.893 -4.545 3.322 1.00 81.19 85 GLU A CA 1
ATOM 678 C C . GLU A 1 85 ? 3.051 -3.599 4.191 1.00 81.19 85 GLU A C 1
ATOM 680 O O . GLU A 1 85 ? 2.861 -2.431 3.819 1.00 81.19 85 GLU A O 1
ATOM 685 N N . CYS A 1 86 ? 2.522 -4.116 5.306 1.00 75.88 86 CYS A N 1
ATOM 686 C CA . CYS A 1 86 ? 1.646 -3.398 6.236 1.00 75.88 86 CYS A CA 1
ATOM 687 C C . CYS A 1 86 ? 2.287 -3.195 7.605 1.00 75.88 86 CYS A C 1
ATOM 689 O O . CYS A 1 86 ? 2.996 -4.126 8.046 1.00 75.88 86 CYS A O 1
#